Protein AF-A0A2E3DUV7-F1 (afdb_monomer_lite)

Structure (mmCIF, N/CA/C/O backbone):
data_AF-A0A2E3DUV7-F1
#
_entry.id   AF-A0A2E3DUV7-F1
#
loop_
_atom_site.group_PDB
_atom_site.id
_atom_site.type_symbol
_atom_site.label_atom_id
_atom_site.label_alt_id
_atom_site.label_comp_id
_atom_site.label_asym_id
_atom_site.label_entity_id
_atom_site.label_seq_id
_atom_site.pdbx_PDB_ins_code
_atom_site.Cartn_x
_atom_site.Cartn_y
_atom_site.Cartn_z
_atom_site.occupancy
_atom_site.B_iso_or_equiv
_atom_site.auth_seq_id
_atom_site.auth_comp_id
_atom_site.auth_asym_id
_atom_site.auth_atom_id
_atom_site.pdbx_PDB_model_num
ATOM 1 N N . MET A 1 1 ? 29.232 -11.645 13.361 1.00 43.56 1 MET A N 1
ATOM 2 C CA . MET A 1 1 ? 27.780 -11.878 13.543 1.00 43.56 1 MET A CA 1
ATOM 3 C C . MET A 1 1 ? 27.129 -10.582 14.009 1.00 43.56 1 MET A C 1
ATOM 5 O O . MET A 1 1 ? 27.481 -10.098 15.078 1.00 43.56 1 MET A O 1
ATOM 9 N N . LYS A 1 2 ? 26.268 -9.954 13.198 1.00 37.44 2 LYS A N 1
ATOM 10 C CA . LYS A 1 2 ? 25.598 -8.700 13.586 1.00 37.44 2 LYS A CA 1
ATOM 11 C C . LYS A 1 2 ? 24.407 -9.031 14.492 1.00 37.44 2 LYS A C 1
ATOM 13 O O . LYS A 1 2 ? 23.486 -9.712 14.061 1.00 37.44 2 LYS A O 1
ATOM 18 N N . LYS A 1 3 ? 24.453 -8.578 15.749 1.00 47.28 3 LYS A N 1
ATOM 19 C CA . LYS A 1 3 ? 23.327 -8.659 16.692 1.00 47.28 3 LYS A CA 1
ATOM 20 C C . LYS A 1 3 ? 22.291 -7.601 16.311 1.00 47.28 3 LYS A C 1
ATOM 22 O O . LYS A 1 3 ? 22.610 -6.415 16.301 1.00 47.28 3 LYS A O 1
ATOM 27 N N . ILE A 1 4 ? 21.068 -8.027 16.009 1.00 40.53 4 ILE A N 1
ATOM 28 C CA . ILE A 1 4 ? 19.922 -7.128 15.840 1.00 40.53 4 ILE A CA 1
ATOM 29 C C . ILE A 1 4 ? 19.471 -6.698 17.240 1.00 40.53 4 ILE A C 1
ATOM 31 O O . ILE A 1 4 ? 19.236 -7.540 18.105 1.00 40.53 4 ILE A O 1
ATOM 35 N N . LYS A 1 5 ? 19.398 -5.386 17.480 1.00 42.88 5 LYS A N 1
ATOM 36 C CA . LYS A 1 5 ? 18.940 -4.802 18.745 1.00 42.88 5 LYS A CA 1
ATOM 37 C C . LYS A 1 5 ? 17.512 -4.297 18.544 1.00 42.88 5 LYS A C 1
ATOM 39 O O . LYS A 1 5 ? 17.307 -3.293 17.870 1.00 42.88 5 LYS A O 1
ATOM 44 N N . ILE A 1 6 ? 16.535 -5.006 19.103 1.00 54.31 6 ILE A N 1
ATOM 45 C CA . ILE A 1 6 ? 15.136 -4.563 19.129 1.00 54.31 6 ILE A CA 1
ATOM 46 C C . ILE A 1 6 ? 15.030 -3.494 20.223 1.00 54.31 6 ILE A C 1
ATOM 48 O O . ILE A 1 6 ? 15.271 -3.783 21.392 1.00 54.31 6 ILE A O 1
ATOM 52 N N . LEU A 1 7 ? 14.763 -2.243 19.833 1.00 48.84 7 LEU A N 1
ATOM 53 C CA . LEU A 1 7 ? 14.858 -1.085 20.733 1.00 48.84 7 LEU A CA 1
ATOM 54 C C . LEU A 1 7 ? 13.554 -0.744 21.466 1.00 48.84 7 LEU A C 1
ATOM 56 O O . LEU A 1 7 ? 13.622 -0.120 22.521 1.00 48.84 7 LEU A O 1
ATOM 60 N N . ARG A 1 8 ? 12.383 -1.160 20.9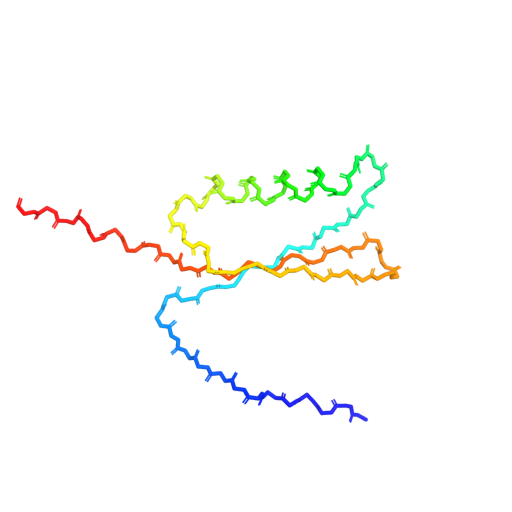67 1.00 47.28 8 ARG A N 1
ATOM 61 C CA . ARG A 1 8 ? 11.104 -1.082 21.692 1.00 47.28 8 ARG A CA 1
ATOM 62 C C . ARG A 1 8 ? 10.015 -1.810 20.909 1.00 47.28 8 ARG A C 1
ATOM 64 O O . ARG A 1 8 ? 9.898 -1.591 19.709 1.00 47.28 8 ARG A O 1
ATOM 71 N N . VAL A 1 9 ? 9.188 -2.594 21.591 1.00 45.91 9 VAL A N 1
ATOM 72 C CA . VAL A 1 9 ? 7.863 -2.985 21.092 1.00 45.91 9 VAL A CA 1
ATOM 73 C C . VAL A 1 9 ? 6.860 -2.363 22.055 1.00 45.91 9 VAL A C 1
ATOM 75 O O . VAL A 1 9 ? 6.929 -2.610 23.257 1.00 45.91 9 VAL A O 1
ATOM 78 N N . LYS A 1 10 ? 5.998 -1.477 21.553 1.00 49.66 10 LYS A N 1
ATOM 79 C CA . LYS A 1 10 ? 4.848 -0.959 22.296 1.00 49.66 10 LYS A CA 1
ATOM 80 C C . LYS A 1 10 ? 3.619 -1.399 21.519 1.00 49.66 10 LYS A C 1
ATOM 82 O O . LYS A 1 10 ? 3.392 -0.918 20.415 1.00 49.66 10 LYS A O 1
ATOM 87 N N . GLU A 1 11 ? 2.886 -2.346 22.078 1.00 50.00 11 GLU A N 1
ATOM 88 C CA . GLU A 1 11 ? 1.578 -2.719 21.565 1.00 50.00 11 GLU A CA 1
ATOM 89 C C . GLU A 1 11 ? 0.613 -1.583 21.926 1.00 50.00 11 GLU A C 1
ATOM 91 O O . GLU A 1 11 ? 0.471 -1.215 23.094 1.00 50.00 11 GLU A O 1
ATOM 96 N N . ILE A 1 12 ? 0.040 -0.941 20.912 1.00 52.09 12 ILE A N 1
ATOM 97 C CA . ILE A 1 12 ? -1.014 0.062 21.058 1.00 52.09 12 ILE A CA 1
ATOM 98 C C . ILE A 1 12 ? -2.154 -0.441 20.170 1.00 52.09 12 ILE A C 1
ATOM 100 O O . ILE A 1 12 ? -1.938 -0.625 18.978 1.00 52.09 12 ILE A O 1
ATOM 104 N N . ASN A 1 13 ? -3.300 -0.753 20.782 1.00 57.38 13 ASN A N 1
ATOM 105 C CA . ASN A 1 13 ? -4.608 -1.105 20.205 1.00 57.38 13 ASN A CA 1
ATOM 106 C C . ASN A 1 13 ? -4.697 -1.235 18.664 1.00 57.38 13 ASN A C 1
ATOM 108 O O . ASN A 1 13 ? -4.515 -0.259 17.950 1.00 57.38 13 ASN A O 1
ATOM 112 N N . LYS A 1 14 ? -5.091 -2.416 18.154 1.00 71.00 14 LYS A N 1
ATOM 113 C CA . LYS A 1 14 ? -5.516 -2.686 16.753 1.00 71.00 14 LYS A CA 1
ATOM 114 C C . LYS A 1 14 ? -4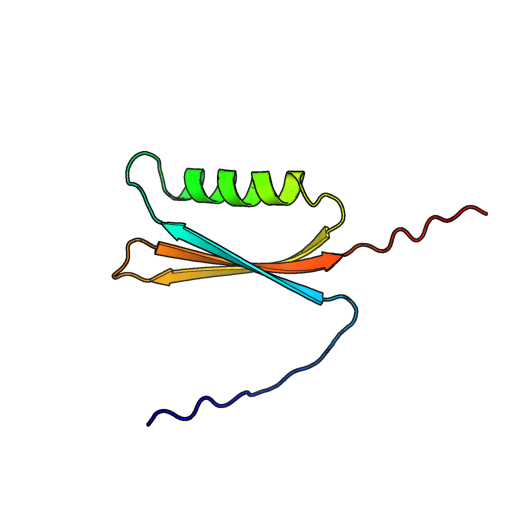.523 -2.343 15.615 1.00 71.00 14 LYS A C 1
ATOM 116 O O . LYS A 1 14 ? -4.885 -2.533 14.452 1.00 71.00 14 LYS A O 1
ATOM 121 N N . MET A 1 15 ? -3.290 -1.929 15.917 1.00 85.50 15 MET A N 1
ATOM 122 C CA . MET A 1 15 ? -2.300 -1.543 14.906 1.00 85.50 15 MET A CA 1
ATOM 123 C C . MET A 1 15 ? -1.744 -2.743 14.128 1.00 85.50 15 MET A C 1
ATOM 125 O O . MET A 1 15 ? -1.243 -3.712 14.700 1.00 85.50 15 MET A O 1
ATOM 129 N N . LYS A 1 16 ? -1.794 -2.652 12.800 1.00 90.62 16 LYS A N 1
ATOM 130 C CA . LYS A 1 16 ? -1.297 -3.634 11.833 1.00 90.62 16 LYS A CA 1
ATOM 131 C C . LYS A 1 16 ? -0.285 -3.000 10.881 1.00 90.62 16 LYS A C 1
ATOM 133 O O . LYS A 1 16 ? -0.228 -1.783 10.718 1.00 90.62 16 LYS A O 1
ATOM 138 N N . VAL A 1 17 ? 0.517 -3.848 10.238 1.00 92.19 17 VAL A N 1
ATOM 139 C CA . VAL A 1 17 ? 1.535 -3.441 9.262 1.00 92.19 17 VAL A CA 1
ATOM 140 C C . VAL A 1 17 ? 1.400 -4.291 8.001 1.00 92.19 17 VAL A C 1
ATOM 142 O O . VAL A 1 17 ? 1.339 -5.517 8.081 1.00 92.19 17 VAL A O 1
ATOM 145 N N . LYS A 1 18 ? 1.365 -3.645 6.835 1.00 94.94 18 LYS A N 1
ATOM 146 C CA . LYS A 1 18 ? 1.428 -4.268 5.508 1.00 94.94 18 LYS A CA 1
ATOM 147 C C . LYS A 1 18 ? 2.695 -3.790 4.807 1.00 94.94 18 LYS A C 1
ATOM 149 O O . LYS A 1 18 ? 2.978 -2.597 4.809 1.00 94.94 18 LYS A O 1
ATOM 154 N N . VAL A 1 19 ? 3.446 -4.710 4.208 1.00 93.69 19 VAL A N 1
ATOM 155 C CA . VAL A 1 19 ? 4.605 -4.384 3.367 1.00 93.69 19 VAL A CA 1
ATOM 156 C C . VAL A 1 19 ? 4.317 -4.850 1.946 1.00 93.69 19 VAL A C 1
ATOM 158 O O . VAL A 1 19 ? 3.891 -5.986 1.741 1.00 93.69 19 VAL A O 1
ATOM 161 N N . PHE A 1 20 ? 4.527 -3.958 0.987 1.00 92.94 20 PHE A N 1
ATOM 162 C CA . PHE A 1 20 ? 4.462 -4.221 -0.442 1.00 92.94 20 PHE A CA 1
ATOM 163 C C . PHE A 1 20 ? 5.874 -4.306 -0.988 1.00 92.94 20 PHE A C 1
ATOM 165 O O . PHE A 1 20 ? 6.673 -3.410 -0.735 1.00 92.94 20 PHE A O 1
ATOM 172 N N . GLU A 1 21 ? 6.153 -5.355 -1.748 1.00 91.38 21 GLU A N 1
ATOM 173 C CA . GLU A 1 21 ? 7.353 -5.479 -2.564 1.00 91.38 21 GLU A CA 1
ATOM 174 C C . GLU A 1 21 ? 6.971 -5.166 -4.009 1.00 91.38 21 GLU A C 1
ATOM 176 O O . GLU A 1 21 ? 6.151 -5.863 -4.604 1.00 91.38 21 GLU A O 1
ATOM 181 N N . ILE A 1 22 ? 7.512 -4.077 -4.551 1.00 88.88 22 ILE A N 1
ATOM 182 C CA . ILE A 1 22 ? 7.145 -3.561 -5.870 1.00 88.88 22 ILE A CA 1
ATOM 183 C C . ILE A 1 22 ? 8.397 -3.585 -6.733 1.00 88.88 22 ILE A C 1
ATOM 185 O O . ILE A 1 22 ? 9.308 -2.769 -6.569 1.00 88.88 22 ILE A O 1
ATOM 189 N N . VAL A 1 23 ? 8.440 -4.560 -7.634 1.00 85.19 23 VAL A N 1
ATOM 190 C CA . VAL A 1 23 ? 9.540 -4.754 -8.577 1.00 85.19 23 VAL A CA 1
ATOM 191 C C . VAL A 1 23 ? 9.291 -3.871 -9.790 1.00 85.19 23 VAL A C 1
ATOM 193 O O . VAL A 1 23 ? 8.284 -4.030 -10.475 1.00 85.19 23 VAL A O 1
ATOM 196 N N . LYS A 1 24 ? 10.217 -2.957 -10.083 1.00 79.31 24 LYS A N 1
ATOM 197 C CA . LYS A 1 24 ? 10.139 -2.098 -11.265 1.00 79.31 24 LYS A CA 1
ATOM 198 C C . LYS A 1 24 ? 10.269 -2.960 -12.518 1.00 79.31 24 LYS A C 1
ATOM 200 O O . LYS A 1 24 ? 11.367 -3.392 -12.868 1.00 79.31 24 LYS A O 1
ATOM 205 N N . THR A 1 25 ? 9.157 -3.163 -13.219 1.00 79.38 25 THR A N 1
ATOM 206 C CA . THR A 1 25 ? 9.124 -4.022 -14.416 1.00 79.38 25 THR A CA 1
ATOM 207 C C . THR A 1 25 ? 9.711 -3.341 -15.654 1.00 79.38 25 THR A C 1
ATOM 209 O O . THR A 1 25 ? 10.095 -4.001 -16.615 1.00 79.38 25 THR A O 1
ATOM 212 N N . GLY A 1 26 ? 9.786 -2.005 -15.637 1.00 73.06 26 GLY A N 1
ATOM 213 C CA . GLY A 1 26 ? 10.234 -1.193 -16.769 1.00 73.06 26 GLY A CA 1
ATOM 214 C C . GLY A 1 26 ? 9.163 -0.962 -17.842 1.00 73.06 26 GLY A C 1
ATOM 215 O O . GLY A 1 26 ? 9.418 -0.201 -18.770 1.00 73.06 26 GLY A O 1
ATOM 216 N N . LEU A 1 27 ? 7.972 -1.561 -17.708 1.00 78.75 27 LEU A N 1
ATOM 217 C CA . LEU A 1 27 ? 6.852 -1.385 -18.641 1.00 78.75 27 LEU A CA 1
ATOM 218 C C . LEU A 1 27 ? 6.053 -0.105 -18.366 1.00 78.75 27 LEU A C 1
ATOM 220 O O . LEU A 1 27 ? 5.515 0.497 -19.295 1.00 78.75 27 LEU A O 1
ATOM 224 N N . LYS A 1 28 ? 5.979 0.320 -17.098 1.00 83.69 28 LYS A N 1
ATOM 225 C CA . LYS A 1 28 ? 5.329 1.562 -16.664 1.00 83.69 28 LYS A CA 1
ATOM 226 C C . LYS A 1 28 ? 6.223 2.329 -15.679 1.00 83.69 28 LYS A C 1
ATOM 228 O O . LYS A 1 28 ? 7.128 1.747 -15.073 1.00 83.69 28 LYS A O 1
ATOM 233 N N . PRO A 1 29 ? 6.014 3.649 -15.509 1.00 88.06 29 PRO A N 1
ATOM 234 C CA . PRO A 1 29 ? 6.644 4.397 -14.432 1.00 88.06 29 PRO A CA 1
ATOM 235 C C . PRO A 1 29 ? 6.381 3.727 -13.080 1.00 88.06 29 PRO A C 1
ATOM 237 O O . PRO A 1 29 ? 5.243 3.396 -12.760 1.00 88.06 29 PRO A O 1
ATOM 240 N N . LEU A 1 30 ? 7.428 3.575 -12.268 1.00 84.69 30 LEU A N 1
ATOM 241 C CA . LEU A 1 30 ? 7.347 2.931 -10.952 1.00 84.69 30 LEU A CA 1
ATOM 242 C C . LEU A 1 30 ? 6.278 3.566 -10.050 1.00 84.69 30 LEU A C 1
ATOM 244 O O . LEU A 1 30 ? 5.602 2.859 -9.316 1.00 84.69 30 LEU A O 1
ATOM 248 N N . SER A 1 31 ? 6.083 4.883 -10.142 1.00 87.00 31 SER A N 1
ATOM 249 C CA . SER A 1 31 ? 5.022 5.583 -9.413 1.00 87.00 31 SER A CA 1
ATOM 250 C C . SER A 1 31 ? 3.625 5.054 -9.749 1.00 87.00 31 SER A C 1
ATOM 252 O O . SER A 1 31 ? 2.823 4.874 -8.843 1.00 87.00 31 SER A O 1
ATOM 254 N N . GLN A 1 32 ? 3.354 4.744 -11.021 1.00 90.19 32 GLN A N 1
ATOM 255 C CA . GLN A 1 32 ? 2.066 4.197 -11.455 1.00 90.19 32 GLN A CA 1
ATOM 256 C C . GLN A 1 32 ? 1.881 2.750 -10.993 1.00 90.19 32 GLN A C 1
ATOM 258 O O . GLN A 1 32 ? 0.788 2.368 -10.590 1.00 90.19 32 GLN A O 1
ATOM 263 N N . GLU A 1 33 ? 2.945 1.941 -11.038 1.00 88.00 33 GLU A N 1
ATOM 264 C CA . GLU A 1 33 ? 2.910 0.566 -10.523 1.00 88.00 33 GLU A CA 1
ATOM 265 C C . GLU A 1 33 ? 2.660 0.554 -9.007 1.00 88.00 33 GLU A C 1
ATOM 267 O O . GLU A 1 33 ? 1.861 -0.244 -8.512 1.00 88.00 33 GLU A O 1
ATOM 272 N N . MET A 1 34 ? 3.289 1.480 -8.276 1.00 89.25 34 MET A N 1
ATOM 273 C CA . MET A 1 34 ? 3.079 1.649 -6.841 1.00 89.25 34 MET A CA 1
ATOM 274 C C . MET A 1 34 ? 1.656 2.084 -6.506 1.00 89.25 34 MET A C 1
ATOM 276 O O . MET A 1 34 ? 1.015 1.454 -5.667 1.00 89.25 34 MET A O 1
ATOM 280 N N . GLU A 1 35 ? 1.163 3.132 -7.162 1.00 90.50 35 GLU A N 1
ATOM 281 C CA . GLU A 1 35 ? -0.181 3.662 -6.938 1.00 90.50 35 GLU A CA 1
ATOM 282 C C . GLU A 1 35 ? -1.245 2.601 -7.224 1.00 90.50 35 GLU A C 1
ATOM 284 O O . GLU A 1 35 ? -2.083 2.343 -6.366 1.00 90.50 35 GLU A O 1
ATOM 289 N N . ALA A 1 36 ? -1.153 1.901 -8.358 1.00 91.38 36 ALA A N 1
ATOM 290 C CA . ALA A 1 36 ? -2.101 0.846 -8.709 1.00 91.38 36 ALA A CA 1
ATOM 291 C C . ALA A 1 36 ? -2.103 -0.307 -7.691 1.00 91.38 36 ALA A C 1
ATOM 293 O O . ALA A 1 36 ? -3.165 -0.788 -7.301 1.00 91.38 36 ALA A O 1
ATOM 294 N N . THR A 1 37 ? -0.921 -0.735 -7.233 1.00 91.88 37 THR A N 1
ATOM 295 C CA . THR A 1 37 ? -0.793 -1.834 -6.261 1.00 91.88 37 THR A CA 1
ATOM 296 C C . THR A 1 37 ? -1.389 -1.457 -4.908 1.00 91.88 37 THR A C 1
ATOM 298 O O . THR A 1 37 ? -2.126 -2.240 -4.308 1.00 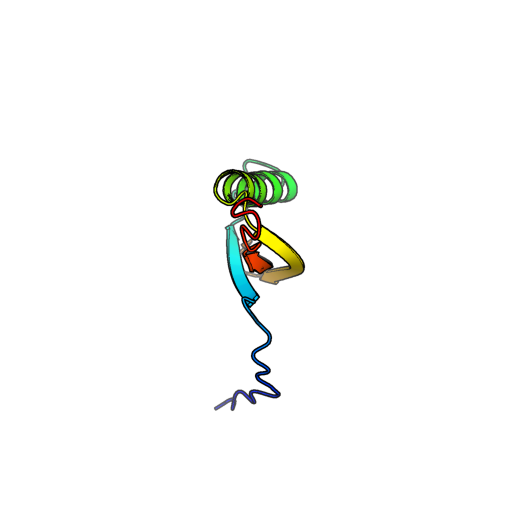91.88 37 THR A O 1
ATOM 301 N N . ILE A 1 38 ? -1.071 -0.257 -4.414 1.00 91.88 38 ILE A N 1
ATOM 302 C CA . ILE A 1 38 ? -1.565 0.213 -3.119 1.00 91.88 38 ILE A CA 1
ATOM 303 C C . ILE A 1 38 ? -3.067 0.478 -3.204 1.00 91.88 38 ILE A C 1
ATOM 305 O O . ILE A 1 38 ? -3.793 0.021 -2.327 1.00 91.88 38 ILE A O 1
ATOM 309 N N . GLN A 1 39 ? -3.540 1.147 -4.260 1.00 92.56 39 GLN A N 1
ATOM 310 C CA . GLN A 1 39 ? -4.957 1.466 -4.433 1.00 92.56 39 GLN A CA 1
ATOM 311 C C . GLN A 1 39 ? -5.811 0.201 -4.518 1.00 92.56 39 GLN A C 1
ATOM 313 O O . GLN A 1 39 ? -6.780 0.092 -3.778 1.00 92.56 39 GLN A O 1
ATOM 318 N N . SER A 1 40 ? -5.397 -0.796 -5.308 1.00 95.31 40 SER A N 1
ATOM 319 C CA . SER A 1 40 ? -6.104 -2.082 -5.379 1.00 95.31 40 SER A CA 1
ATOM 320 C C . SER A 1 40 ? -6.234 -2.741 -4.005 1.00 95.31 40 SER A C 1
ATOM 322 O O . SER A 1 40 ? -7.278 -3.297 -3.685 1.00 95.31 40 SER A O 1
ATOM 324 N N . TRP A 1 41 ? -5.197 -2.662 -3.167 1.00 95.19 41 TRP A N 1
ATOM 325 C CA . TRP A 1 41 ? -5.280 -3.188 -1.807 1.00 95.19 41 TRP A CA 1
ATOM 326 C C . TRP A 1 41 ? -6.202 -2.359 -0.903 1.00 95.19 41 TRP A C 1
ATOM 328 O O . TRP A 1 41 ? -6.903 -2.938 -0.075 1.00 95.19 41 TRP A O 1
ATOM 338 N N . LEU A 1 42 ? -6.211 -1.029 -1.036 1.00 91.19 42 LEU A N 1
ATOM 339 C CA . LEU A 1 42 ? -7.112 -0.156 -0.275 1.00 91.19 42 LEU A CA 1
ATOM 340 C C . LEU A 1 42 ? -8.580 -0.394 -0.638 1.00 91.19 42 LEU A C 1
ATOM 342 O O . LEU A 1 42 ? -9.419 -0.424 0.261 1.00 91.19 42 LEU A O 1
ATOM 346 N N . ASP A 1 43 ? -8.871 -0.617 -1.918 1.00 93.25 43 ASP A N 1
ATOM 347 C CA . ASP A 1 43 ? -10.219 -0.913 -2.406 1.00 93.25 43 ASP A CA 1
ATOM 348 C C . ASP A 1 43 ? -10.754 -2.221 -1.792 1.00 93.25 43 ASP A C 1
ATOM 350 O O . ASP A 1 43 ? -11.894 -2.270 -1.327 1.00 93.25 43 ASP A O 1
ATOM 354 N N . ASP A 1 44 ? -9.897 -3.242 -1.669 1.00 93.75 44 ASP A N 1
ATOM 355 C CA . ASP A 1 44 ? -10.217 -4.518 -1.008 1.00 93.75 44 ASP A CA 1
ATOM 356 C C . ASP A 1 44 ? -10.307 -4.411 0.531 1.00 93.75 44 ASP A C 1
ATOM 358 O O . ASP A 1 44 ? -10.795 -5.324 1.200 1.00 93.75 44 ASP A O 1
ATOM 362 N N . ASN A 1 45 ? -9.800 -3.323 1.124 1.00 90.50 45 ASN A N 1
ATOM 363 C CA . ASN A 1 45 ? -9.666 -3.141 2.573 1.00 90.50 45 ASN A CA 1
ATOM 364 C C . ASN A 1 45 ? -10.241 -1.789 3.022 1.00 90.50 45 ASN A C 1
ATOM 366 O O . ASN A 1 45 ? -9.594 -1.024 3.735 1.00 90.50 45 ASN A O 1
ATOM 370 N N . ASN A 1 46 ? -11.491 -1.508 2.653 1.00 87.75 46 ASN A N 1
ATOM 371 C CA . ASN A 1 46 ? -12.174 -0.238 2.940 1.00 87.75 46 ASN A CA 1
ATOM 372 C C . ASN A 1 46 ? -12.320 0.114 4.442 1.00 87.75 46 ASN A C 1
ATOM 374 O O . ASN A 1 46 ? -12.550 1.276 4.790 1.00 87.75 46 ASN A O 1
ATOM 378 N N . ASN A 1 47 ? -12.156 -0.861 5.341 1.00 90.44 47 ASN A N 1
ATOM 379 C CA . ASN A 1 47 ? -12.302 -0.686 6.786 1.00 90.44 47 ASN A CA 1
ATOM 380 C C . ASN A 1 47 ? -10.974 -0.423 7.527 1.00 90.44 47 ASN A C 1
ATOM 382 O O . ASN A 1 47 ? -10.792 -0.838 8.677 1.00 90.44 47 ASN A O 1
ATOM 386 N N . ILE A 1 48 ? -10.018 0.239 6.874 1.00 90.81 48 ILE A N 1
ATOM 387 C CA . ILE A 1 48 ? -8.739 0.592 7.496 1.00 90.81 48 ILE A CA 1
ATOM 388 C C . ILE A 1 48 ? -8.546 2.102 7.613 1.00 90.81 48 ILE A C 1
ATOM 390 O O . ILE A 1 48 ? -9.036 2.894 6.809 1.00 90.81 48 ILE A O 1
ATOM 394 N N . GLU A 1 49 ? -7.808 2.498 8.639 1.00 90.19 49 GLU A N 1
ATOM 395 C CA . GLU A 1 49 ? -7.304 3.850 8.844 1.00 90.19 49 GLU A CA 1
ATOM 396 C C . GLU A 1 49 ? -5.779 3.806 8.747 1.00 90.19 49 GLU A C 1
ATOM 398 O O . GLU A 1 49 ? -5.117 3.162 9.563 1.00 90.19 49 GLU A O 1
ATOM 403 N N . ILE A 1 50 ? -5.213 4.464 7.735 1.00 90.88 50 ILE A N 1
ATOM 404 C CA . ILE A 1 50 ? -3.761 4.530 7.554 1.00 90.88 50 ILE A CA 1
ATOM 405 C C . ILE A 1 50 ? -3.179 5.494 8.588 1.00 90.88 50 ILE A C 1
ATOM 407 O O . ILE A 1 50 ? -3.539 6.666 8.624 1.00 90.88 50 ILE A O 1
ATOM 411 N N . LEU A 1 51 ? -2.239 5.006 9.392 1.00 89.88 51 LEU A N 1
ATOM 412 C CA . LEU A 1 51 ? -1.531 5.802 10.395 1.00 89.88 51 LEU A CA 1
ATOM 413 C C . LEU A 1 51 ? -0.265 6.429 9.818 1.00 89.88 51 LEU A C 1
ATOM 415 O O . LEU A 1 51 ? 0.043 7.592 10.063 1.00 89.88 51 LEU A O 1
ATOM 419 N N . THR A 1 52 ? 0.509 5.636 9.078 1.00 90.19 52 THR A N 1
ATOM 420 C CA . THR A 1 52 ? 1.734 6.108 8.438 1.00 90.19 52 THR A CA 1
ATOM 421 C C . THR A 1 52 ? 2.120 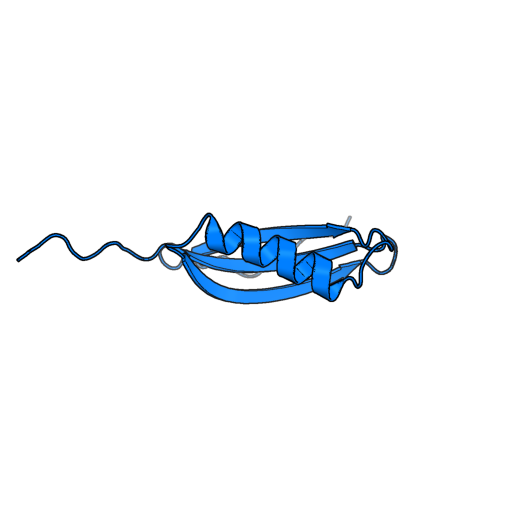5.220 7.266 1.00 90.19 52 THR A C 1
ATOM 423 O O . THR A 1 52 ? 1.776 4.036 7.207 1.00 90.19 52 THR A O 1
ATOM 426 N N . THR A 1 53 ? 2.876 5.801 6.344 1.00 90.69 53 THR A N 1
ATOM 427 C CA . THR A 1 53 ? 3.481 5.103 5.219 1.00 90.69 53 THR A CA 1
ATOM 428 C C . THR A 1 53 ? 4.971 5.394 5.183 1.00 90.69 53 THR A C 1
ATOM 430 O O . THR A 1 53 ? 5.395 6.533 5.378 1.00 90.69 53 THR A O 1
ATOM 433 N N . SER A 1 54 ? 5.772 4.381 4.884 1.00 93.12 54 SER A N 1
ATOM 434 C CA . SER A 1 54 ? 7.205 4.518 4.657 1.00 93.12 54 SER A CA 1
ATOM 435 C C . SER A 1 54 ? 7.580 3.831 3.357 1.00 93.12 54 SER A C 1
ATOM 437 O O . SER A 1 54 ? 7.032 2.784 3.022 1.00 93.12 54 SER A O 1
ATOM 439 N N . GLN A 1 55 ? 8.529 4.410 2.635 1.00 90.12 55 GLN A N 1
ATOM 440 C CA . GLN A 1 55 ? 9.107 3.810 1.447 1.00 90.12 55 GLN A CA 1
ATOM 441 C C . GLN A 1 55 ? 10.596 3.579 1.683 1.00 90.12 55 GLN A C 1
ATOM 443 O O . GLN A 1 55 ? 11.303 4.455 2.179 1.00 90.12 55 GLN A O 1
ATOM 448 N N . SER A 1 56 ? 11.086 2.413 1.275 1.00 90.19 56 SER A N 1
ATOM 449 C CA . SER A 1 56 ? 12.517 2.157 1.149 1.00 90.19 56 SER A CA 1
ATOM 450 C C . SER A 1 56 ? 12.815 1.550 -0.213 1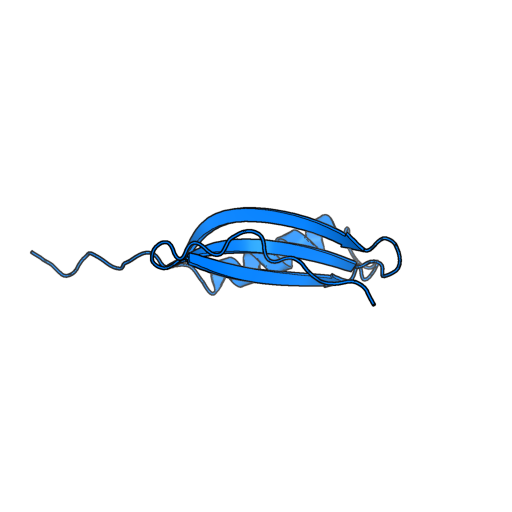.00 90.19 56 SER A C 1
ATOM 452 O O . SER A 1 56 ? 12.013 0.797 -0.760 1.00 90.19 56 SER A O 1
ATOM 454 N N . GLN A 1 57 ? 13.955 1.909 -0.793 1.00 81.56 57 GLN A N 1
ATOM 455 C CA . GLN A 1 57 ? 14.382 1.380 -2.081 1.00 81.56 57 GLN A CA 1
ATOM 456 C C . GLN A 1 57 ? 15.624 0.522 -1.891 1.00 81.56 57 GLN A C 1
ATOM 458 O O . GLN A 1 57 ? 16.613 0.973 -1.306 1.00 81.56 57 GLN A O 1
ATOM 463 N N . HIS A 1 58 ? 15.598 -0.690 -2.441 1.00 77.06 58 HIS A N 1
ATOM 464 C CA . HIS A 1 58 ? 16.805 -1.487 -2.577 1.00 77.06 58 HIS A CA 1
ATOM 465 C C . HIS A 1 58 ? 17.442 -1.196 -3.940 1.00 77.06 58 HIS A C 1
ATOM 467 O O . HIS A 1 58 ? 17.020 -1.710 -4.974 1.00 77.06 58 HIS A O 1
ATOM 473 N N . LEU A 1 59 ? 18.470 -0.338 -3.946 1.00 62.00 59 LEU A N 1
ATOM 474 C CA . LEU A 1 59 ? 19.121 0.171 -5.166 1.00 62.00 59 LEU A CA 1
ATOM 475 C C . LEU A 1 59 ? 19.683 -0.923 -6.092 1.00 62.00 59 LEU A C 1
ATOM 477 O O . LEU A 1 59 ? 19.900 -0.657 -7.268 1.00 62.00 59 LEU A O 1
ATOM 481 N N . ARG A 1 60 ? 19.935 -2.134 -5.577 1.00 68.44 60 ARG A N 1
ATOM 482 C CA . ARG A 1 60 ? 20.501 -3.248 -6.356 1.00 68.44 60 ARG A CA 1
ATOM 483 C C . ARG A 1 60 ? 19.461 -4.131 -7.041 1.00 68.44 60 ARG A C 1
ATOM 485 O O . ARG A 1 60 ? 19.820 -4.826 -7.981 1.00 68.44 60 ARG A O 1
ATOM 492 N N . GLU A 1 61 ? 18.207 -4.105 -6.597 1.00 68.38 61 GLU A N 1
ATOM 493 C CA . GLU A 1 61 ? 17.195 -5.091 -7.014 1.00 68.38 61 GLU A CA 1
ATOM 494 C C . GLU A 1 61 ? 16.091 -4.497 -7.894 1.00 68.38 61 GLU A C 1
ATOM 496 O O . GLU A 1 61 ? 15.192 -5.215 -8.304 1.00 68.38 61 GLU A O 1
ATOM 501 N N . ASN A 1 62 ? 16.151 -3.199 -8.230 1.00 81.88 62 ASN A N 1
ATOM 502 C CA . ASN A 1 62 ? 15.042 -2.495 -8.894 1.00 81.88 62 ASN A CA 1
ATOM 503 C C . ASN A 1 62 ? 13.713 -2.619 -8.122 1.00 81.88 62 ASN A C 1
ATOM 505 O O . ASN A 1 62 ? 12.638 -2.456 -8.693 1.00 81.88 62 ASN A O 1
ATOM 509 N N . THR A 1 63 ? 13.799 -2.841 -6.813 1.00 86.06 63 THR A N 1
ATOM 510 C CA . THR A 1 63 ? 12.655 -3.114 -5.948 1.00 86.06 63 THR A CA 1
ATOM 511 C C . THR A 1 63 ? 12.463 -1.979 -4.953 1.00 86.06 63 THR A C 1
ATOM 513 O O . THR A 1 63 ? 13.413 -1.481 -4.333 1.00 86.06 63 THR A O 1
ATOM 516 N N . VAL A 1 64 ? 11.211 -1.564 -4.797 1.00 88.94 64 VAL A N 1
ATOM 517 C CA . VAL A 1 64 ? 10.768 -0.630 -3.767 1.00 88.94 64 VAL A CA 1
ATOM 518 C C . VAL A 1 64 ? 9.875 -1.361 -2.783 1.00 88.94 64 VAL A C 1
ATOM 520 O O . VAL A 1 64 ? 8.954 -2.073 -3.168 1.00 88.94 64 VAL A O 1
ATOM 523 N N . PHE A 1 65 ? 10.134 -1.132 -1.502 1.00 91.44 65 PHE A N 1
ATOM 524 C CA . PHE A 1 65 ? 9.293 -1.593 -0.417 1.00 91.44 65 PHE A CA 1
ATOM 525 C C . PHE A 1 65 ? 8.457 -0.439 0.113 1.00 91.44 65 PHE A C 1
ATOM 527 O O . PHE A 1 65 ? 9.008 0.578 0.543 1.00 91.44 65 PHE A O 1
ATOM 534 N N . VAL A 1 66 ? 7.139 -0.612 0.130 1.00 92.19 66 VAL A N 1
ATOM 535 C CA . VAL A 1 66 ? 6.214 0.331 0.767 1.00 92.19 66 VAL A CA 1
ATOM 536 C C . VAL A 1 66 ? 5.639 -0.325 2.008 1.00 92.19 66 VAL A C 1
ATOM 538 O O . VAL A 1 66 ? 5.027 -1.382 1.937 1.00 92.19 66 VAL A O 1
ATOM 541 N N . THR A 1 67 ? 5.852 0.293 3.160 1.00 93.81 67 THR A N 1
ATOM 542 C CA . THR A 1 67 ? 5.285 -0.129 4.439 1.00 93.81 67 THR A CA 1
ATOM 543 C C . THR A 1 67 ? 4.109 0.770 4.772 1.00 93.81 67 THR A C 1
ATOM 545 O O . THR A 1 67 ? 4.273 1.983 4.847 1.00 93.81 67 THR A O 1
ATOM 548 N N . VAL A 1 68 ? 2.944 0.181 5.012 1.00 93.56 68 VAL A N 1
ATOM 549 C CA . VAL A 1 68 ? 1.737 0.868 5.469 1.00 93.56 68 VAL A CA 1
ATOM 550 C C . VAL A 1 68 ? 1.412 0.364 6.868 1.00 93.56 68 VAL A C 1
ATOM 552 O O . VAL A 1 68 ? 1.180 -0.829 7.067 1.00 93.56 68 VAL A O 1
ATOM 555 N N . MET A 1 69 ? 1.405 1.265 7.845 1.00 92.81 69 MET A N 1
ATOM 556 C CA . MET A 1 69 ? 0.894 0.988 9.185 1.00 92.81 69 MET A CA 1
ATOM 557 C C . MET A 1 69 ? -0.533 1.508 9.272 1.00 92.81 69 MET A C 1
ATOM 559 O O . MET A 1 69 ? -0.797 2.645 8.880 1.00 92.81 69 MET A O 1
ATOM 563 N N . TYR A 1 70 ? -1.448 0.686 9.769 1.00 92.44 70 TYR A N 1
ATOM 564 C CA . TYR A 1 70 ? -2.872 0.994 9.761 1.00 92.44 70 TYR A CA 1
ATOM 565 C C . TYR A 1 70 ? -3.591 0.385 10.962 1.00 92.44 70 TYR A C 1
ATOM 567 O O . TYR A 1 70 ? -3.151 -0.620 11.516 1.00 92.44 70 TYR A O 1
ATOM 575 N N . ASN A 1 71 ? -4.725 0.970 11.327 1.00 92.25 71 ASN A N 1
ATOM 576 C CA . ASN A 1 71 ? -5.698 0.37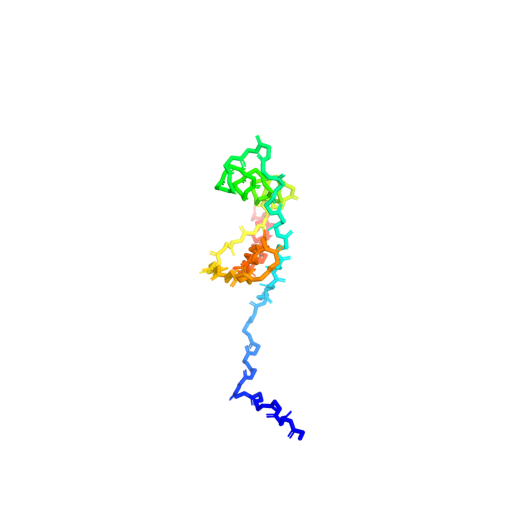3 12.233 1.00 92.25 71 ASN A CA 1
ATOM 577 C C . ASN A 1 71 ? -6.874 -0.188 11.436 1.00 92.25 71 ASN A C 1
ATOM 579 O O . ASN A 1 71 ? -7.180 0.285 10.343 1.00 92.25 71 ASN A O 1
ATOM 583 N N . ILE A 1 72 ? -7.563 -1.176 12.001 1.00 90.06 72 ILE A N 1
ATOM 584 C CA . ILE A 1 72 ? -8.903 -1.550 11.537 1.00 90.06 72 ILE A CA 1
ATOM 585 C C . ILE A 1 72 ? -9.893 -0.642 12.256 1.00 90.06 72 ILE A C 1
ATOM 587 O O . ILE A 1 72 ? -9.869 -0.595 13.492 1.00 90.06 72 ILE A O 1
ATOM 591 N N . LYS A 1 73 ? -10.760 0.055 11.515 1.00 84.50 73 LYS A N 1
ATOM 592 C CA . LYS A 1 73 ? -11.793 0.874 12.157 1.00 84.50 73 LYS A CA 1
ATOM 593 C C . LYS A 1 73 ? -12.767 -0.068 12.869 1.00 84.50 73 LYS A C 1
ATOM 595 O O . LYS A 1 73 ? -13.178 -1.094 12.318 1.00 84.50 73 LYS A O 1
ATOM 600 N N . SER A 1 74 ? -13.093 0.227 14.128 1.00 70.12 74 SER A N 1
ATOM 601 C CA . SER A 1 74 ? -14.226 -0.438 14.771 1.00 70.12 74 SER A CA 1
ATOM 602 C C . SER A 1 74 ? -15.479 -0.073 13.979 1.00 70.12 74 SER A C 1
ATOM 604 O O . SER A 1 74 ? -15.718 1.114 13.771 1.00 70.12 74 SER A O 1
ATOM 606 N N . ASN A 1 75 ? -16.310 -1.043 13.607 1.00 62.25 75 ASN A N 1
ATOM 607 C CA . ASN A 1 75 ? -17.717 -0.748 13.335 1.00 62.25 75 ASN A CA 1
ATOM 608 C C . ASN A 1 75 ? -18.409 -0.527 14.690 1.00 62.25 75 ASN A C 1
ATOM 610 O O . ASN A 1 75 ? -19.150 -1.380 15.158 1.00 62.25 75 ASN A O 1
ATOM 614 N N . GLU A 1 76 ? -18.098 0.571 15.377 1.00 54.81 76 GLU A N 1
ATOM 615 C CA . GLU A 1 76 ? -18.870 1.020 16.541 1.00 54.81 76 GLU A CA 1
ATOM 616 C C . GLU A 1 76 ? -20.073 1.800 16.016 1.00 54.81 76 GLU A C 1
ATOM 618 O O . GLU A 1 76 ? -20.089 3.020 16.043 1.00 54.81 76 GLU A O 1
ATOM 623 N N . ASN A 1 77 ? -21.018 1.066 15.431 1.00 55.56 77 ASN A N 1
ATOM 624 C CA . ASN A 1 77 ? -22.382 1.493 15.135 1.00 55.56 77 ASN A CA 1
ATOM 625 C C . ASN A 1 77 ? -23.247 0.221 15.150 1.00 55.56 77 ASN A C 1
ATOM 627 O O . ASN A 1 77 ? -23.710 -0.237 14.110 1.00 55.56 77 ASN A O 1
ATOM 631 N N . GLU A 1 78 ? -23.401 -0.387 16.325 1.00 50.88 78 GLU A N 1
ATOM 632 C CA . GLU A 1 78 ? -24.589 -1.192 16.623 1.00 50.88 78 GLU A CA 1
ATOM 633 C C . GLU A 1 78 ? -25.522 -0.275 17.424 1.00 50.88 78 GLU A C 1
ATOM 635 O O . GLU A 1 78 ? -25.355 -0.096 18.624 1.00 50.88 78 GLU A O 1
ATOM 640 N N . GLU A 1 79 ? -26.351 0.434 16.654 1.00 49.06 79 GLU A N 1
ATOM 641 C CA . GLU A 1 79 ? -27.757 0.798 16.894 1.00 49.06 79 GLU A CA 1
ATOM 642 C C . GLU A 1 79 ? -28.188 1.125 18.344 1.00 49.06 79 GLU A C 1
ATOM 644 O O . GLU A 1 79 ? -28.273 0.249 19.204 1.00 49.06 79 GLU A O 1
ATOM 649 N N . GLU A 1 80 ? -28.531 2.402 18.571 1.00 39.09 80 GLU A N 1
ATOM 650 C CA . GLU A 1 80 ? -29.384 2.876 19.679 1.00 39.09 80 GLU A CA 1
ATOM 651 C C . GLU A 1 80 ? -30.872 2.661 19.351 1.00 39.09 80 GLU A C 1
ATOM 653 O O . GLU A 1 80 ? -31.255 2.887 18.176 1.00 39.09 80 GLU A O 1
#

Secondary structure (DSSP, 8-state):
-PPP--------TTEEEEEEEEE--SSS-HHHHHHHHHHHHHHHTTTEEEEEEEEEEETTTTEEEEEEEEEEPP------

Sequence (80 aa):
MKKIKILRVKEINKMKVKVFEIVKTGLKPLSQEMEATIQSWLDDNNNIEILTTSQSQHLRENTVFVTVMYNIKSNENEEE

pLDDT: mean 78.2, std 17.87, range [37.44, 95.31]

Radius of gyration: 16.58 Å; chains: 1; bounding box: 57×18×41 Å

Foldseek 3Di:
DDDDDDPDDDDDPQKDKDKDKQACPVPDPSVVSVCVVVVVVCVVQVQKDWPDKDWDDDPVRSIIMIMTMIGGHPPPDPDD